Protein AF-A0A419FE41-F1 (afdb_monomer)

Mean predicted aligned error: 3.06 Å

Nearest PDB structures (foldseek):
  4eb5-assembly1_C  TM=9.364E-01  e=1.323E-10  Archaeoglobus fulgidus DSM 4304
  4eb5-assembly1_D  TM=9.300E-01  e=2.699E-10  Archaeoglobus fulgidus DSM 4304
  7cnv-assembly2_D  TM=9.010E-01  e=2.128E-10  Methanothrix thermoacetophila
  7c8n-assembly1_A-2  TM=8.902E-01  e=6.579E-10  Methanothrix thermoacetophila
  2z7e-assembly1_B  TM=8.631E-01  e=2.618E-08  Aquifex aeolicus

Sequence (123 aa):
MYTPEYMRHFTTPQNTGEMENPDAVEDVHYKGEGCFDRIRIFARRDGDKIAKINYLLRGCSGTIAACSAMSELASGLTLDQAAAVQGEDVARALGGVPERKRHSVDLAAEALRTVASKLKDAT

Radius of gyration: 13.2 Å; Cα contacts (8 Å, |Δi|>4): 248; chains: 1; bounding box: 36×24×38 Å

Structure (mmCIF, N/CA/C/O backbone):
data_AF-A0A419FE41-F1
#
_entry.id   AF-A0A419FE41-F1
#
loop_
_atom_site.group_PDB
_atom_site.id
_atom_site.type_symbol
_atom_site.label_atom_id
_atom_site.label_alt_id
_atom_site.label_comp_id
_atom_site.label_asym_id
_atom_site.label_entity_id
_atom_site.label_seq_id
_atom_site.pdbx_PDB_ins_code
_atom_site.Cartn_x
_atom_site.Cartn_y
_atom_site.Cartn_z
_atom_site.occupancy
_atom_site.B_iso_or_equiv
_atom_site.auth_seq_id
_atom_site.auth_comp_id
_atom_site.auth_asym_id
_atom_site.auth_atom_id
_atom_site.pdbx_PDB_model_num
ATOM 1 N N . MET A 1 1 ? 11.489 -8.914 -16.445 1.00 69.25 1 MET A N 1
ATOM 2 C CA . MET A 1 1 ? 10.618 -8.272 -17.456 1.00 69.25 1 MET A CA 1
ATOM 3 C C . MET A 1 1 ? 9.462 -7.604 -16.723 1.00 69.25 1 MET A C 1
ATOM 5 O O . MET A 1 1 ? 9.138 -8.088 -15.646 1.00 69.25 1 MET A O 1
ATOM 9 N N . TYR A 1 2 ? 8.899 -6.500 -17.222 1.00 86.12 2 TYR A N 1
ATOM 10 C CA . TYR A 1 2 ? 7.672 -5.937 -16.639 1.00 86.12 2 TYR A CA 1
ATOM 11 C C . TYR A 1 2 ? 6.466 -6.708 -17.172 1.00 86.12 2 TYR A C 1
ATOM 13 O O . TYR A 1 2 ? 6.399 -6.986 -18.368 1.00 86.12 2 TYR A O 1
ATOM 21 N N . THR A 1 3 ? 5.558 -7.083 -16.283 1.00 92.88 3 THR A N 1
ATOM 22 C CA . THR A 1 3 ? 4.343 -7.828 -16.620 1.00 92.88 3 THR A CA 1
ATOM 23 C C . THR A 1 3 ? 3.232 -6.879 -17.085 1.00 92.88 3 THR A C 1
ATOM 25 O O . THR A 1 3 ? 3.298 -5.676 -16.807 1.00 92.88 3 THR A O 1
ATOM 28 N N . PRO A 1 4 ? 2.185 -7.391 -17.757 1.00 95.38 4 PRO A N 1
ATOM 29 C CA . PRO A 1 4 ? 0.990 -6.603 -18.049 1.00 95.38 4 PRO A CA 1
ATOM 30 C C . PRO A 1 4 ? 0.359 -5.995 -16.788 1.00 95.38 4 PRO A C 1
ATOM 32 O O . PRO A 1 4 ? 0.033 -4.812 -16.791 1.00 95.38 4 PRO A O 1
ATOM 35 N N . GLU A 1 5 ? 0.281 -6.759 -15.692 1.00 95.19 5 GLU A N 1
ATOM 36 C CA . GLU A 1 5 ? -0.247 -6.270 -14.408 1.00 95.19 5 GLU A CA 1
ATOM 37 C C . GLU A 1 5 ? 0.606 -5.152 -13.812 1.00 95.19 5 GLU A C 1
ATOM 39 O O . GLU A 1 5 ? 0.084 -4.115 -13.404 1.00 95.19 5 GLU A O 1
ATOM 44 N N . TYR A 1 6 ? 1.932 -5.300 -13.835 1.00 95.31 6 TYR A N 1
ATOM 45 C CA . TYR A 1 6 ? 2.828 -4.234 -13.404 1.00 95.31 6 TYR A CA 1
ATOM 46 C C 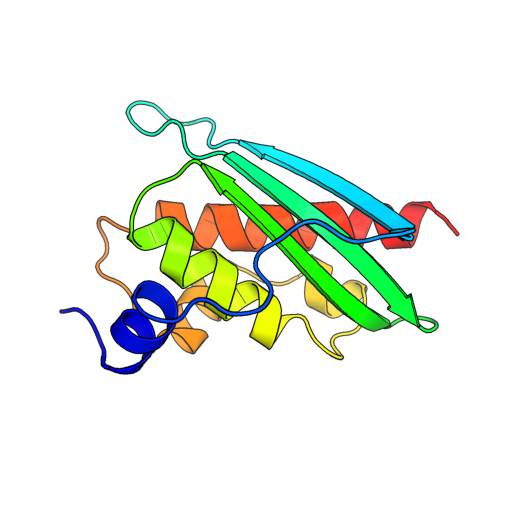. TYR A 1 6 ? 2.590 -2.951 -14.202 1.00 95.31 6 TYR A C 1
ATOM 48 O O . TYR A 1 6 ? 2.510 -1.866 -13.626 1.00 95.31 6 TYR A O 1
ATOM 56 N N . MET A 1 7 ? 2.461 -3.071 -15.527 1.00 95.50 7 MET A N 1
ATOM 57 C CA . MET A 1 7 ? 2.210 -1.919 -16.386 1.00 95.50 7 MET A CA 1
ATOM 58 C C . MET A 1 7 ? 0.846 -1.288 -16.100 1.00 95.5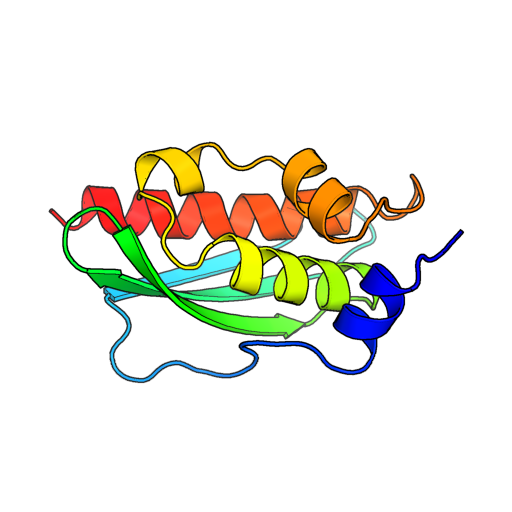0 7 MET A C 1
ATOM 60 O O . MET A 1 7 ? 0.798 -0.069 -15.979 1.00 95.50 7 MET A O 1
ATOM 64 N N . ARG A 1 8 ? -0.216 -2.085 -15.904 1.00 96.69 8 ARG A N 1
ATOM 65 C CA . ARG A 1 8 ? -1.557 -1.605 -15.520 1.00 96.69 8 ARG A CA 1
ATOM 66 C C . ARG A 1 8 ? -1.491 -0.731 -14.272 1.00 96.69 8 ARG A C 1
ATOM 68 O O . ARG A 1 8 ? -1.942 0.411 -14.296 1.00 96.69 8 ARG A O 1
ATOM 75 N N . HIS A 1 9 ? -0.880 -1.246 -13.211 1.00 97.44 9 HIS A N 1
ATOM 76 C CA . HIS A 1 9 ? -0.749 -0.537 -11.941 1.00 97.44 9 HIS A CA 1
ATOM 77 C C . HIS A 1 9 ? 0.154 0.695 -12.023 1.00 97.44 9 HIS A C 1
ATOM 79 O O . HIS A 1 9 ? -0.074 1.681 -11.325 1.00 97.44 9 HIS A O 1
ATOM 85 N N . PHE A 1 10 ? 1.178 0.660 -12.875 1.00 95.25 10 PHE A N 1
ATOM 86 C CA . PHE A 1 10 ? 2.045 1.810 -13.094 1.00 95.25 10 PHE A CA 1
ATOM 87 C C . PHE A 1 10 ? 1.346 2.933 -13.878 1.00 95.25 10 PHE A C 1
ATOM 89 O O . PHE A 1 10 ? 1.473 4.099 -13.511 1.00 95.25 10 PHE A O 1
ATOM 96 N N . THR A 1 11 ? 0.624 2.607 -14.955 1.00 96.19 11 THR A N 1
ATOM 97 C CA . THR A 1 11 ? 0.003 3.608 -15.840 1.00 96.19 11 THR A CA 1
ATOM 98 C C . THR A 1 11 ? -1.360 4.079 -15.354 1.00 96.19 11 THR A C 1
ATOM 100 O O . THR A 1 11 ? -1.787 5.182 -15.689 1.00 96.19 11 THR A O 1
ATOM 103 N N . THR A 1 12 ? -2.065 3.248 -14.591 1.00 96.94 12 THR A N 1
ATOM 104 C CA . THR A 1 12 ? -3.407 3.530 -14.075 1.00 96.94 12 THR A CA 1
ATOM 105 C C . THR A 1 12 ? -3.483 3.093 -12.612 1.00 96.94 12 THR A C 1
ATOM 107 O O . THR A 1 12 ? -4.145 2.102 -12.287 1.00 96.94 12 THR A O 1
ATOM 110 N N . PRO A 1 13 ? -2.766 3.799 -11.718 1.00 97.31 13 PRO A N 1
ATOM 111 C CA . PRO A 1 13 ? -2.727 3.448 -10.310 1.00 97.31 13 PRO A CA 1
ATOM 112 C C . PRO A 1 13 ? -4.106 3.621 -9.668 1.00 97.31 13 PRO A C 1
ATOM 114 O O . PRO A 1 13 ? -4.850 4.555 -9.964 1.00 97.31 13 PRO A O 1
ATOM 117 N N . GLN A 1 14 ? -4.432 2.700 -8.776 1.00 97.75 14 GLN A N 1
ATOM 118 C CA . GLN A 1 14 ? -5.690 2.626 -8.045 1.00 97.75 14 GLN A CA 1
ATOM 119 C C . GLN A 1 14 ? -5.533 3.239 -6.658 1.00 97.75 14 GLN A C 1
ATOM 121 O O . GLN A 1 14 ? -4.438 3.259 -6.104 1.00 97.75 14 GLN A O 1
ATOM 126 N N . ASN A 1 15 ? -6.636 3.738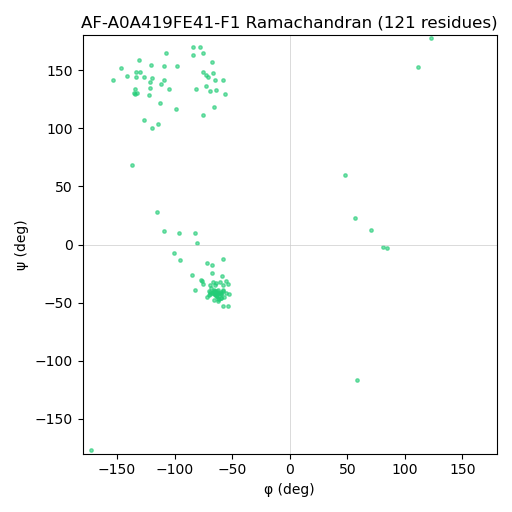 -6.094 1.00 97.56 15 ASN A N 1
ATOM 127 C CA . ASN A 1 15 ? -6.703 4.250 -4.718 1.00 97.56 15 ASN A CA 1
ATOM 128 C C . ASN A 1 15 ? -5.709 5.381 -4.380 1.00 97.56 15 ASN A C 1
ATOM 130 O O . ASN A 1 15 ? -5.397 5.621 -3.212 1.00 97.56 15 ASN A O 1
ATOM 134 N N . THR A 1 16 ? -5.224 6.110 -5.382 1.00 97.56 16 THR A N 1
ATOM 135 C CA . THR A 1 16 ? -4.382 7.285 -5.154 1.00 97.56 16 THR A CA 1
ATOM 136 C C . THR A 1 16 ? -5.200 8.434 -4.576 1.00 97.56 16 THR A C 1
ATOM 138 O O . THR A 1 16 ? -6.337 8.658 -4.991 1.00 97.56 16 THR A O 1
ATOM 141 N N . GLY A 1 17 ? -4.594 9.215 -3.688 1.00 97.38 17 GLY A N 1
ATOM 142 C CA . GLY A 1 17 ? -5.168 10.442 -3.145 1.00 97.38 17 GLY A CA 1
ATOM 143 C C . GLY A 1 17 ? -5.267 10.422 -1.627 1.00 97.38 17 GLY A C 1
ATOM 144 O O . GLY A 1 17 ? -4.932 9.438 -0.971 1.00 97.38 17 GLY A O 1
ATOM 145 N N . GLU A 1 18 ? -5.737 11.531 -1.074 1.00 97.12 18 GLU A N 1
ATOM 146 C CA . GLU A 1 18 ? -6.047 11.628 0.349 1.00 97.12 18 GLU A CA 1
ATOM 147 C C . GLU A 1 18 ? -7.356 10.905 0.684 1.00 97.12 18 GLU A C 1
ATOM 149 O O . GLU A 1 18 ? -8.158 10.566 -0.192 1.00 97.12 18 GLU A O 1
ATOM 154 N N . MET A 1 19 ? -7.570 10.665 1.974 1.00 97.38 19 MET A N 1
ATOM 155 C CA . MET A 1 19 ? -8.817 10.124 2.495 1.00 97.38 19 MET A CA 1
ATOM 156 C C . MET A 1 19 ? -9.391 11.084 3.525 1.00 97.38 19 MET A C 1
ATOM 158 O O . MET A 1 19 ? -8.714 11.439 4.484 1.00 97.38 19 MET A O 1
ATOM 162 N N . GLU A 1 20 ? -10.659 11.445 3.363 1.00 96.06 20 GLU A N 1
ATOM 163 C CA . GLU A 1 20 ? -11.405 12.133 4.413 1.00 96.06 20 GLU A CA 1
ATOM 164 C C . GLU A 1 20 ? -11.742 11.164 5.549 1.00 96.06 20 GLU A C 1
ATOM 166 O O . GLU A 1 20 ? -12.187 10.036 5.292 1.00 96.06 20 GLU A O 1
ATOM 171 N N . ASN A 1 21 ? -11.552 11.637 6.785 1.00 95.19 21 ASN A N 1
ATOM 172 C CA . ASN A 1 21 ? -11.833 10.927 8.038 1.00 95.19 21 ASN A CA 1
ATOM 173 C C . ASN A 1 21 ? -11.277 9.486 8.066 1.00 95.19 21 ASN A C 1
ATOM 175 O O . ASN A 1 21 ? -12.052 8.531 8.155 1.00 95.19 21 ASN A O 1
ATOM 179 N N . PRO A 1 22 ? -9.951 9.303 7.922 1.00 97.00 22 PRO A N 1
ATOM 180 C CA . PRO A 1 22 ? -9.327 7.995 8.062 1.00 97.00 22 PRO A CA 1
ATOM 181 C C . PRO A 1 22 ? -9.296 7.567 9.535 1.00 97.00 22 PRO A C 1
ATOM 183 O O . PRO A 1 22 ? -9.082 8.396 10.418 1.00 97.00 22 PRO A O 1
ATOM 186 N N . ASP A 1 23 ? -9.437 6.267 9.788 1.00 97.50 23 ASP A N 1
ATOM 187 C CA . ASP A 1 23 ? -9.291 5.701 11.137 1.00 97.50 23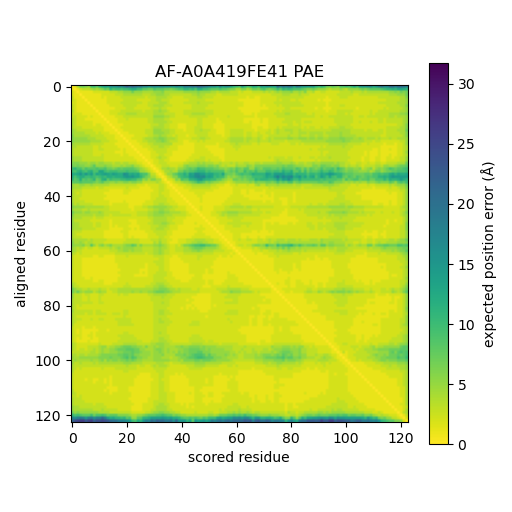 ASP A CA 1
ATOM 188 C C . ASP A 1 23 ? -7.811 5.593 11.534 1.00 97.50 23 ASP A C 1
ATOM 190 O O . ASP A 1 23 ? -7.456 5.713 12.705 1.00 97.50 23 ASP A O 1
ATOM 194 N N . ALA A 1 24 ? -6.931 5.385 10.549 1.00 97.38 24 ALA A N 1
ATOM 195 C CA . ALA A 1 24 ? -5.485 5.384 10.732 1.00 97.38 24 ALA A CA 1
ATOM 196 C C . ALA A 1 24 ? -4.770 6.047 9.551 1.00 97.38 24 ALA A C 1
ATOM 198 O O . ALA A 1 24 ? -5.172 5.909 8.390 1.00 97.38 24 ALA A O 1
ATOM 199 N N . VAL A 1 25 ? -3.677 6.743 9.861 1.00 97.88 25 VAL A N 1
ATOM 200 C CA . VAL A 1 25 ? -2.779 7.364 8.885 1.00 97.88 25 VAL A CA 1
ATOM 201 C C . VAL A 1 25 ? -1.351 7.076 9.295 1.00 97.88 25 VAL A C 1
ATOM 203 O O . VAL A 1 25 ? -0.988 7.320 10.441 1.00 97.88 25 VAL A O 1
ATOM 206 N N . GLU A 1 26 ? -0.545 6.599 8.354 1.00 98.12 26 GLU A N 1
ATOM 207 C CA . GLU A 1 26 ? 0.864 6.297 8.590 1.00 98.12 26 GLU A CA 1
ATOM 208 C C . GLU A 1 26 ? 1.743 6.864 7.473 1.00 98.12 26 GLU A C 1
ATOM 210 O O . GLU A 1 26 ? 1.338 6.975 6.313 1.00 98.12 26 GLU A O 1
ATOM 215 N N . ASP A 1 27 ? 2.965 7.238 7.841 1.00 97.19 27 ASP A N 1
ATOM 216 C CA . ASP A 1 27 ? 3.977 7.805 6.954 1.00 97.19 27 ASP A CA 1
ATOM 217 C C . ASP A 1 27 ? 5.214 6.897 6.958 1.00 97.19 27 ASP A C 1
ATOM 219 O O . ASP A 1 27 ? 6.056 6.964 7.855 1.00 97.19 27 ASP A O 1
ATOM 223 N N . VAL A 1 28 ? 5.348 6.061 5.929 1.00 96.62 28 VAL A N 1
ATOM 224 C CA . VAL A 1 28 ? 6.450 5.100 5.796 1.00 96.62 28 VAL A CA 1
ATOM 225 C C . VAL A 1 28 ? 7.443 5.590 4.751 1.00 96.62 28 VAL A C 1
ATOM 227 O O . VAL A 1 28 ? 7.073 6.044 3.668 1.00 96.62 28 VAL A O 1
ATOM 230 N N . HIS A 1 29 ? 8.727 5.521 5.082 1.00 94.19 29 HIS A N 1
ATOM 231 C CA . HIS A 1 29 ? 9.820 5.931 4.210 1.00 94.19 29 HIS A CA 1
ATOM 232 C C . HIS A 1 29 ? 10.823 4.796 4.061 1.00 94.19 29 HIS A C 1
ATOM 234 O O . HIS A 1 29 ? 11.103 4.071 5.016 1.00 94.19 29 HIS A O 1
ATOM 240 N N . TYR A 1 30 ? 11.396 4.673 2.867 1.00 90.69 30 TYR A N 1
ATOM 241 C CA . TYR A 1 30 ? 12.505 3.756 2.663 1.00 90.69 30 TYR A CA 1
ATOM 242 C C . TYR A 1 30 ? 13.718 4.200 3.492 1.00 90.69 30 TYR A C 1
ATOM 244 O O . TYR A 1 30 ? 14.069 5.380 3.506 1.00 90.69 30 TYR A O 1
ATOM 252 N N . LYS A 1 31 ? 14.345 3.253 4.199 1.00 83.94 31 LYS A N 1
ATOM 253 C CA . LYS A 1 31 ? 15.466 3.513 5.124 1.00 83.94 31 LYS A CA 1
ATOM 254 C C . LYS A 1 31 ? 16.842 3.188 4.536 1.00 83.94 31 LYS A C 1
ATOM 256 O O . LYS A 1 31 ? 17.849 3.451 5.183 1.00 83.94 31 LYS A O 1
ATOM 261 N N . GLY A 1 32 ? 16.892 2.574 3.354 1.00 78.81 32 GLY A N 1
ATOM 262 C CA . GLY A 1 32 ? 18.148 2.242 2.684 1.00 78.81 32 GLY A CA 1
ATOM 263 C C . GLY A 1 32 ? 18.717 3.411 1.879 1.00 78.81 32 GLY A C 1
ATOM 264 O O . GLY A 1 32 ? 18.054 4.419 1.642 1.00 78.81 32 GLY A O 1
ATOM 265 N N . GLU A 1 33 ? 19.951 3.255 1.413 1.00 74.19 33 GLU A N 1
ATOM 266 C CA . GLU A 1 33 ? 20.616 4.265 0.591 1.00 74.19 33 GLU A CA 1
ATOM 267 C C . GLU A 1 33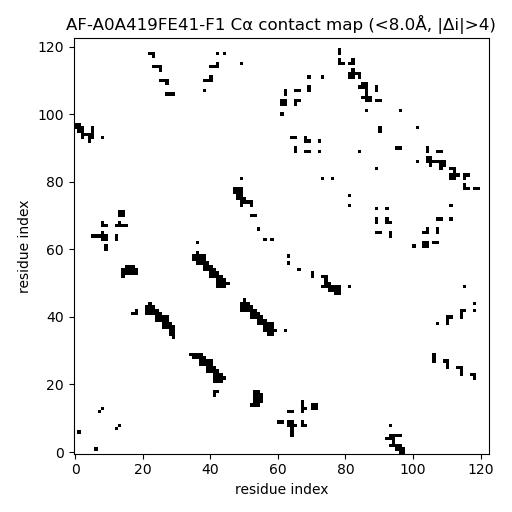 ? 20.076 4.287 -0.851 1.00 74.19 33 GLU A C 1
ATOM 269 O O . GLU A 1 33 ? 19.664 3.267 -1.408 1.00 74.19 33 GLU A O 1
ATOM 274 N N . GLY A 1 34 ? 20.084 5.469 -1.476 1.00 75.00 34 GLY A N 1
ATOM 275 C CA . GLY A 1 34 ? 19.815 5.637 -2.910 1.00 75.00 34 GLY A CA 1
ATOM 276 C C . GLY A 1 34 ? 18.341 5.659 -3.335 1.00 75.00 34 GLY A C 1
ATOM 277 O O . GLY A 1 34 ? 18.061 5.882 -4.513 1.00 75.00 34 GLY A O 1
ATOM 278 N N . CYS A 1 35 ? 17.391 5.481 -2.414 1.00 78.81 35 CYS A N 1
ATOM 279 C CA . CYS A 1 35 ? 15.958 5.605 -2.686 1.00 78.81 35 CYS A CA 1
ATOM 280 C C . CYS A 1 35 ? 15.293 6.463 -1.600 1.00 78.81 35 CYS A C 1
ATOM 282 O O . CYS A 1 35 ? 15.495 6.244 -0.412 1.00 78.81 35 CYS A O 1
ATOM 284 N N . PHE A 1 36 ? 14.513 7.464 -2.013 1.00 87.88 36 PHE A N 1
ATOM 285 C CA . PHE A 1 36 ? 13.873 8.443 -1.117 1.00 87.88 36 PHE A CA 1
ATOM 286 C C . PHE A 1 36 ? 12.348 8.332 -1.155 1.00 87.88 36 PHE A C 1
ATOM 288 O O . PHE A 1 36 ? 11.629 9.329 -0.978 1.00 87.88 36 PHE A O 1
ATOM 295 N N . ASP A 1 37 ? 11.880 7.119 -1.451 1.00 94.38 37 ASP A N 1
ATOM 296 C CA . ASP A 1 37 ? 10.474 6.813 -1.628 1.00 94.38 37 ASP A CA 1
ATOM 297 C C . ASP A 1 37 ? 9.754 6.914 -0.280 1.00 94.38 37 ASP A C 1
ATOM 299 O O . ASP A 1 37 ? 10.213 6.400 0.745 1.00 94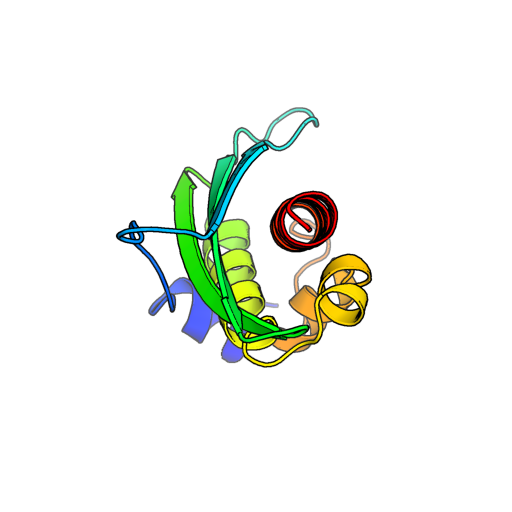.38 37 ASP A O 1
ATOM 303 N N . ARG A 1 38 ? 8.619 7.611 -0.288 1.00 96.19 38 ARG A N 1
ATOM 304 C CA . ARG A 1 38 ? 7.771 7.823 0.883 1.00 96.19 38 ARG A CA 1
ATOM 305 C C . ARG A 1 38 ? 6.318 7.579 0.521 1.00 96.19 38 ARG A C 1
ATOM 307 O O . ARG A 1 38 ? 5.813 8.164 -0.439 1.00 96.19 38 ARG A O 1
ATOM 314 N N . ILE A 1 39 ? 5.661 6.761 1.330 1.00 98.00 39 ILE A N 1
ATOM 315 C CA . ILE A 1 39 ? 4.250 6.418 1.225 1.00 98.00 39 ILE A CA 1
ATOM 316 C C . ILE A 1 39 ? 3.545 7.013 2.436 1.00 98.00 39 ILE A C 1
ATOM 318 O O . ILE A 1 39 ? 3.877 6.686 3.574 1.00 98.00 39 ILE A O 1
ATOM 322 N N . ARG A 1 40 ? 2.553 7.862 2.189 1.00 98.31 40 ARG A N 1
ATOM 323 C CA . ARG A 1 40 ? 1.546 8.201 3.189 1.00 98.31 40 ARG A CA 1
ATOM 324 C C . ARG A 1 40 ? 0.314 7.362 2.899 1.00 98.31 40 ARG A C 1
ATOM 326 O O . ARG A 1 40 ? -0.272 7.500 1.828 1.00 98.31 40 ARG A O 1
ATOM 333 N N . ILE A 1 41 ? -0.049 6.487 3.825 1.00 98.44 41 ILE A N 1
ATOM 334 C CA . ILE A 1 41 ? -1.164 5.553 3.680 1.00 98.44 41 ILE A CA 1
ATOM 335 C C . ILE A 1 41 ? -2.284 5.934 4.642 1.00 98.44 41 ILE A C 1
ATOM 337 O O . ILE A 1 41 ? -2.040 6.295 5.791 1.00 98.44 41 ILE A O 1
ATOM 341 N N . PHE A 1 42 ? -3.514 5.861 4.151 1.00 98.38 42 PHE A N 1
ATOM 342 C CA . PHE A 1 42 ? -4.730 6.153 4.892 1.00 98.38 42 PHE A CA 1
ATOM 343 C C . PHE A 1 42 ? -5.607 4.910 4.876 1.00 98.38 42 PHE A C 1
ATOM 345 O O . PHE A 1 42 ? -5.802 4.316 3.811 1.00 98.38 42 PHE A O 1
ATOM 352 N N . ALA A 1 43 ? -6.163 4.543 6.023 1.00 97.75 43 ALA A N 1
ATOM 353 C CA . ALA A 1 43 ? -7.007 3.368 6.138 1.00 97.75 43 ALA A CA 1
ATOM 354 C C . ALA A 1 43 ? -8.291 3.658 6.911 1.00 97.75 43 ALA A C 1
ATOM 356 O O . ALA A 1 43 ? -8.293 4.410 7.886 1.00 97.75 43 ALA A O 1
ATOM 357 N N . ARG A 1 44 ? -9.373 3.012 6.476 1.00 96.81 44 ARG A N 1
ATOM 358 C CA . ARG A 1 44 ? -10.610 2.855 7.242 1.00 96.81 44 ARG A CA 1
ATOM 359 C C . ARG A 1 44 ? -10.893 1.384 7.469 1.00 96.81 44 ARG A C 1
ATOM 361 O O . ARG A 1 44 ? -10.666 0.569 6.567 1.00 96.81 44 ARG A O 1
ATOM 368 N N . ARG A 1 45 ? -11.418 1.058 8.644 1.00 95.75 45 ARG A N 1
ATOM 369 C CA . ARG A 1 45 ? -11.825 -0.299 8.999 1.00 95.75 45 ARG A CA 1
ATOM 370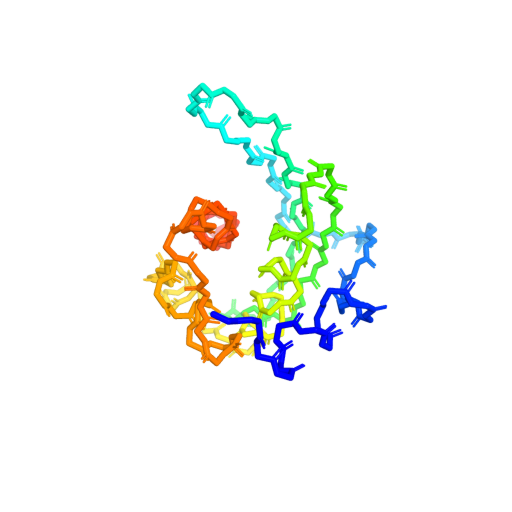 C C . ARG A 1 45 ? -13.339 -0.433 9.068 1.00 95.75 45 ARG A C 1
ATOM 372 O O . ARG A 1 45 ? -14.052 0.522 9.350 1.00 95.75 45 ARG A O 1
ATOM 379 N N . ASP A 1 46 ? -13.806 -1.647 8.834 1.00 95.50 46 ASP A N 1
ATOM 380 C CA . ASP A 1 46 ? -15.161 -2.082 9.155 1.00 95.50 46 ASP A CA 1
ATOM 381 C C . ASP A 1 46 ? -15.034 -3.346 10.007 1.00 95.50 46 ASP A C 1
ATOM 383 O O . ASP A 1 46 ? -14.570 -4.386 9.534 1.00 95.50 46 ASP A O 1
ATOM 387 N N . GLY A 1 47 ? -15.318 -3.214 11.304 1.00 94.62 47 GLY A N 1
ATOM 388 C CA . GLY A 1 47 ? -15.036 -4.256 12.289 1.00 94.62 47 GLY A CA 1
ATOM 389 C C . GLY A 1 47 ? -13.549 -4.632 12.331 1.00 94.62 47 GLY A C 1
ATOM 390 O O . GLY A 1 47 ? -12.701 -3.809 12.695 1.00 94.62 47 GLY A O 1
ATOM 391 N N . ASP A 1 48 ? -13.257 -5.885 11.980 1.00 95.56 48 ASP A N 1
ATOM 392 C CA . ASP A 1 48 ? -11.926 -6.500 11.945 1.00 95.56 48 ASP A CA 1
ATOM 393 C C . ASP A 1 48 ? -11.281 -6.487 10.547 1.00 95.56 48 ASP A C 1
ATOM 395 O O . ASP A 1 48 ? -10.249 -7.131 10.346 1.00 95.56 48 ASP A O 1
ATOM 399 N N . LYS A 1 49 ? -11.862 -5.767 9.579 1.00 97.06 49 LYS A N 1
ATOM 400 C CA . LYS A 1 49 ? -11.401 -5.731 8.184 1.00 97.06 49 LYS A CA 1
ATOM 401 C C . LYS A 1 49 ? -11.014 -4.344 7.714 1.00 97.06 49 LYS A C 1
ATOM 403 O O . LYS A 1 49 ? -11.541 -3.336 8.176 1.00 97.06 49 LYS A O 1
ATOM 408 N N . ILE A 1 50 ? -10.136 -4.304 6.719 1.00 97.44 50 ILE A N 1
ATOM 409 C CA . ILE A 1 50 ? -9.839 -3.097 5.954 1.00 97.44 50 ILE A CA 1
ATOM 410 C C . ILE A 1 50 ? -11.001 -2.827 4.995 1.00 97.44 50 ILE A C 1
ATOM 412 O O . ILE A 1 50 ? -11.212 -3.556 4.024 1.00 97.44 50 ILE A O 1
ATOM 416 N N . ALA A 1 51 ? -11.734 -1.747 5.256 1.00 96.31 51 ALA A N 1
ATOM 417 C CA . ALA A 1 51 ? -12.837 -1.296 4.416 1.00 96.31 51 ALA A CA 1
ATOM 418 C C . ALA A 1 51 ? -12.342 -0.477 3.221 1.00 96.31 51 ALA A C 1
ATOM 420 O O . ALA A 1 51 ? -12.876 -0.585 2.118 1.00 96.31 51 ALA A O 1
ATOM 421 N N . LYS A 1 52 ? -11.327 0.370 3.437 1.00 96.56 52 LYS A N 1
ATOM 422 C CA . LYS A 1 52 ? -10.769 1.225 2.387 1.00 96.56 52 LYS A CA 1
ATOM 423 C C . LYS A 1 52 ? -9.318 1.582 2.669 1.00 96.56 52 LYS A C 1
ATOM 425 O O . LYS A 1 52 ? -8.973 1.900 3.804 1.00 96.56 52 LYS A O 1
ATOM 430 N N . ILE A 1 53 ? -8.514 1.619 1.609 1.00 97.69 53 ILE A N 1
ATOM 431 C CA . ILE A 1 53 ? -7.161 2.181 1.597 1.00 97.69 53 ILE A CA 1
ATOM 432 C C . ILE A 1 53 ? -7.095 3.287 0.552 1.00 97.69 53 ILE A C 1
ATOM 434 O O . ILE A 1 53 ? -7.643 3.149 -0.541 1.00 97.69 53 ILE A O 1
ATOM 438 N N . ASN A 1 54 ? -6.397 4.364 0.895 1.00 98.25 54 ASN A N 1
ATOM 439 C CA . ASN A 1 54 ? -5.911 5.373 -0.035 1.00 98.25 54 ASN A CA 1
ATOM 440 C C . ASN A 1 54 ? -4.432 5.637 0.257 1.00 98.25 54 ASN A C 1
ATOM 442 O O . ASN A 1 54 ? -3.962 5.389 1.371 1.00 98.25 54 ASN A O 1
ATOM 446 N N . TYR A 1 55 ? -3.695 6.169 -0.713 1.00 98.50 55 TYR A N 1
ATOM 447 C CA . TYR A 1 55 ? -2.314 6.576 -0.475 1.00 98.50 55 TYR A CA 1
ATOM 448 C C . TYR A 1 55 ? -1.896 7.802 -1.284 1.00 98.50 55 TYR A C 1
ATOM 450 O O . TYR A 1 55 ? -2.341 8.037 -2.409 1.00 98.50 55 TYR A O 1
ATOM 458 N N . LEU A 1 56 ? -0.945 8.540 -0.720 1.00 97.88 56 LEU A N 1
ATOM 459 C CA . LEU A 1 56 ? -0.094 9.474 -1.438 1.00 97.88 56 LEU A CA 1
ATOM 460 C C . LEU A 1 56 ? 1.322 8.912 -1.492 1.00 97.88 56 LEU A C 1
ATOM 462 O O . LEU A 1 56 ? 1.820 8.321 -0.534 1.00 97.88 56 LEU A O 1
ATOM 466 N N . LEU A 1 57 ? 1.986 9.114 -2.622 1.00 96.00 57 LEU A N 1
ATOM 467 C CA . LEU A 1 57 ? 3.316 8.585 -2.866 1.00 96.00 57 LEU A CA 1
ATOM 468 C C . LEU A 1 57 ? 4.201 9.669 -3.463 1.00 96.00 57 LEU A C 1
ATOM 470 O O . LEU A 1 57 ? 3.841 10.320 -4.441 1.00 96.00 57 LEU A O 1
ATOM 474 N N . ARG A 1 58 ? 5.413 9.775 -2.927 1.00 93.50 58 ARG A N 1
ATOM 475 C CA . ARG A 1 58 ? 6.553 10.335 -3.644 1.00 93.50 58 ARG A CA 1
ATOM 476 C C . ARG A 1 58 ? 7.561 9.214 -3.829 1.00 93.50 58 ARG A C 1
ATOM 478 O O . ARG A 1 58 ? 8.228 8.856 -2.866 1.00 93.50 58 ARG A O 1
ATOM 485 N N . GLY A 1 59 ? 7.664 8.653 -5.028 1.00 90.12 59 GLY A N 1
ATOM 486 C CA . GLY A 1 59 ? 8.585 7.549 -5.271 1.00 90.12 59 GLY A CA 1
ATOM 487 C C . GLY A 1 59 ? 8.713 7.145 -6.731 1.00 90.12 59 GLY A C 1
ATOM 488 O O . GLY A 1 59 ? 8.148 7.783 -7.620 1.00 90.12 59 GLY A O 1
ATOM 489 N N . CYS A 1 60 ? 9.492 6.096 -6.982 1.00 91.50 60 CYS A N 1
ATOM 490 C CA . CYS A 1 60 ? 9.781 5.628 -8.334 1.00 91.50 60 CYS A CA 1
ATOM 491 C C . CYS A 1 60 ? 8.624 4.817 -8.950 1.00 91.50 60 CYS A C 1
ATOM 493 O O . CYS A 1 60 ? 7.694 4.395 -8.264 1.00 91.50 60 CYS A O 1
ATOM 495 N N . SER A 1 61 ? 8.714 4.519 -10.252 1.00 90.31 61 SER A N 1
ATOM 496 C CA . SER A 1 61 ? 7.712 3.717 -10.979 1.00 90.31 61 SER A CA 1
ATOM 497 C C . SER A 1 61 ? 7.412 2.353 -10.346 1.00 90.31 61 SER A C 1
ATOM 499 O O . SER A 1 61 ? 6.272 1.899 -10.369 1.00 90.31 61 SER A O 1
ATOM 501 N N . GLY A 1 62 ? 8.419 1.715 -9.736 1.00 93.00 62 GLY A N 1
ATOM 502 C CA . GLY A 1 62 ? 8.260 0.470 -8.977 1.00 93.00 62 GLY A CA 1
ATOM 503 C C . GLY A 1 62 ? 7.308 0.625 -7.807 1.00 93.00 62 GLY A C 1
ATOM 504 O O . GLY A 1 62 ? 6.413 -0.194 -7.629 1.00 93.00 62 GLY A O 1
ATOM 505 N N . THR A 1 63 ? 7.475 1.703 -7.054 1.00 95.44 63 THR A N 1
ATOM 506 C CA . THR A 1 63 ? 6.685 1.974 -5.858 1.00 95.44 63 THR A CA 1
ATOM 507 C 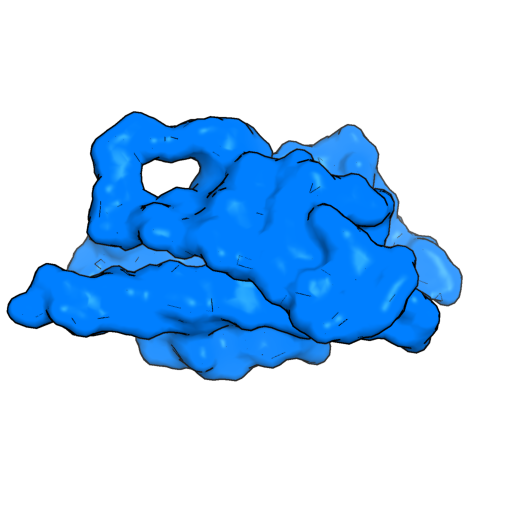C . THR A 1 63 ? 5.286 2.460 -6.223 1.00 95.44 63 THR A C 1
ATOM 509 O O . THR A 1 63 ? 4.337 2.104 -5.539 1.00 95.44 63 THR A O 1
ATOM 512 N N . ILE A 1 64 ? 5.119 3.164 -7.352 1.00 96.69 64 ILE A N 1
ATOM 513 C CA . ILE A 1 64 ? 3.787 3.501 -7.890 1.00 96.69 64 ILE A CA 1
ATOM 514 C C . ILE A 1 64 ? 2.985 2.224 -8.152 1.00 96.69 64 ILE A C 1
ATOM 516 O O . ILE A 1 64 ? 1.878 2.082 -7.632 1.00 96.69 64 ILE A O 1
ATOM 520 N N . ALA A 1 65 ? 3.564 1.281 -8.901 1.00 97.12 65 ALA A N 1
ATOM 521 C CA . ALA A 1 65 ? 2.900 0.018 -9.204 1.00 97.12 65 ALA A CA 1
ATOM 522 C C . ALA A 1 65 ? 2.634 -0.805 -7.931 1.00 97.12 65 ALA A C 1
ATOM 524 O O . ALA A 1 65 ? 1.531 -1.307 -7.736 1.00 97.12 65 ALA A O 1
ATOM 525 N N . ALA A 1 66 ? 3.623 -0.896 -7.037 1.00 97.62 66 ALA A N 1
ATOM 526 C CA . ALA A 1 66 ? 3.509 -1.652 -5.793 1.00 97.62 66 ALA A CA 1
ATOM 527 C C . ALA A 1 66 ? 2.433 -1.102 -4.849 1.00 97.62 66 ALA A C 1
ATOM 529 O O . ALA A 1 66 ? 1.647 -1.886 -4.326 1.00 97.62 66 ALA A O 1
ATOM 530 N N . CYS A 1 67 ? 2.349 0.219 -4.656 1.00 98.06 67 CYS A N 1
ATOM 531 C CA . CYS A 1 67 ? 1.303 0.819 -3.826 1.00 98.06 67 CYS A CA 1
ATOM 532 C C . CYS A 1 67 ? -0.088 0.576 -4.404 1.00 98.06 67 CYS A C 1
ATOM 534 O O . CYS A 1 67 ? -1.005 0.261 -3.651 1.00 98.06 67 CYS A O 1
ATOM 536 N N . SER A 1 68 ? -0.232 0.671 -5.729 1.00 98.38 68 SER A N 1
ATOM 537 C CA . SER A 1 68 ? -1.512 0.412 -6.380 1.00 98.38 68 SER A CA 1
ATOM 538 C C . SER A 1 68 ? -1.944 -1.051 -6.257 1.00 98.38 68 SER A C 1
ATOM 540 O O . SER A 1 68 ? -3.126 -1.310 -6.059 1.00 98.38 68 SER A O 1
ATOM 542 N N . ALA A 1 69 ? -1.021 -2.006 -6.391 1.00 98.06 69 ALA A N 1
ATOM 543 C CA . ALA A 1 69 ? -1.340 -3.421 -6.208 1.00 98.06 69 ALA A CA 1
ATOM 544 C C . ALA A 1 69 ? -1.639 -3.744 -4.741 1.00 98.06 69 ALA A C 1
ATOM 546 O O . ALA A 1 69 ? -2.583 -4.469 -4.439 1.00 98.06 69 ALA A O 1
ATOM 547 N N . MET A 1 70 ? -0.868 -3.164 -3.820 1.00 98.38 70 MET A N 1
ATOM 548 C CA . MET A 1 70 ? -1.087 -3.303 -2.383 1.00 98.38 70 MET A CA 1
ATOM 549 C C . MET A 1 70 ? -2.459 -2.765 -1.961 1.00 98.38 70 MET A C 1
ATOM 551 O O . MET A 1 70 ? -3.134 -3.418 -1.170 1.00 98.38 70 MET A O 1
ATOM 555 N N . SER A 1 71 ? -2.902 -1.618 -2.487 1.00 98.19 71 SER A N 1
ATOM 556 C CA . SER A 1 71 ? -4.192 -1.034 -2.101 1.00 98.19 71 SER A CA 1
ATOM 557 C C . SER A 1 71 ? -5.387 -1.867 -2.571 1.00 98.19 71 SER A C 1
ATOM 559 O O . SER A 1 71 ? -6.358 -2.007 -1.825 1.00 98.19 71 SER A O 1
ATOM 561 N N . GLU A 1 72 ? -5.312 -2.456 -3.771 1.00 97.75 72 GLU A N 1
ATOM 562 C CA . GLU A 1 72 ? -6.316 -3.421 -4.236 1.00 97.75 72 GLU A CA 1
ATOM 563 C C . GLU A 1 72 ? -6.281 -4.695 -3.379 1.00 97.75 72 GLU A C 1
ATOM 565 O O . GLU A 1 72 ? -7.323 -5.119 -2.882 1.00 97.75 72 GLU A O 1
ATOM 570 N N . LEU A 1 73 ? -5.088 -5.255 -3.130 1.00 97.00 73 LEU A N 1
ATOM 571 C CA . LEU A 1 73 ? -4.895 -6.456 -2.306 1.00 97.00 73 LEU A CA 1
ATOM 572 C C . LEU A 1 73 ? -5.448 -6.290 -0.884 1.00 97.00 73 LEU A C 1
ATOM 574 O O . LEU A 1 73 ? -6.005 -7.233 -0.332 1.00 97.00 73 LEU A O 1
ATOM 578 N N . ALA A 1 74 ? -5.278 -5.112 -0.283 1.00 96.94 74 ALA A N 1
ATOM 579 C CA . ALA A 1 74 ? -5.672 -4.833 1.094 1.00 96.94 74 ALA A CA 1
ATOM 580 C C . ALA A 1 74 ? -7.192 -4.830 1.312 1.00 96.94 74 ALA A C 1
ATOM 582 O O . ALA A 1 74 ? -7.652 -5.037 2.435 1.00 96.94 74 ALA A O 1
ATOM 583 N N . SER A 1 75 ? -7.976 -4.573 0.264 1.00 91.19 75 SER A N 1
ATOM 584 C CA . SER A 1 75 ? -9.423 -4.397 0.379 1.00 91.19 75 SER A CA 1
ATOM 585 C C . SER A 1 75 ? -10.103 -5.698 0.814 1.00 91.19 75 SER A C 1
ATOM 587 O O . SER A 1 75 ? -10.047 -6.709 0.120 1.00 91.19 75 SER A O 1
ATOM 589 N N . GLY A 1 76 ? -10.768 -5.676 1.972 1.00 90.12 76 GLY A N 1
ATOM 590 C CA . GLY A 1 76 ? -11.484 -6.829 2.522 1.00 90.12 76 GLY A CA 1
ATOM 591 C C . GLY A 1 76 ? -10.632 -7.818 3.326 1.00 90.12 76 GLY A C 1
ATOM 592 O O . GLY A 1 76 ? -11.201 -8.754 3.894 1.00 90.12 76 GLY A O 1
ATOM 593 N N . LEU A 1 77 ? -9.312 -7.612 3.427 1.00 97.62 77 LEU A N 1
ATOM 594 C CA . LEU A 1 77 ? -8.467 -8.384 4.342 1.00 97.62 77 LEU A CA 1
ATOM 595 C C . LEU A 1 77 ? -8.821 -8.073 5.795 1.00 97.62 77 LEU A C 1
ATOM 597 O O . LEU A 1 77 ? -9.153 -6.933 6.133 1.00 97.62 77 LEU A O 1
ATOM 601 N N . THR A 1 78 ? -8.689 -9.070 6.671 1.00 98.19 78 THR A N 1
ATOM 602 C CA . THR A 1 78 ? -8.695 -8.809 8.114 1.00 98.19 78 THR A CA 1
ATOM 603 C C . THR A 1 78 ? -7.451 -8.019 8.520 1.00 98.19 78 THR A C 1
ATOM 605 O O . THR A 1 78 ? -6.423 -8.062 7.835 1.00 98.19 78 THR A O 1
ATOM 608 N N . LEU A 1 79 ? -7.507 -7.314 9.652 1.00 97.38 79 LEU A N 1
ATOM 609 C CA . LEU A 1 79 ? -6.355 -6.560 10.159 1.00 97.38 79 LEU A CA 1
ATOM 610 C C . LEU A 1 79 ? -5.135 -7.468 10.394 1.00 97.38 79 LEU A C 1
ATOM 612 O O . LEU A 1 79 ? -4.008 -7.063 10.124 1.00 97.38 79 LEU A O 1
ATOM 616 N N . ASP A 1 80 ? -5.354 -8.713 10.828 1.00 97.38 80 ASP A N 1
ATOM 617 C CA . ASP A 1 80 ? -4.286 -9.704 11.008 1.00 97.38 80 ASP A CA 1
ATOM 618 C C . ASP A 1 80 ? -3.682 -10.167 9.681 1.00 97.38 80 ASP A C 1
ATOM 620 O O . ASP A 1 80 ? -2.460 -10.257 9.558 1.00 97.38 80 ASP A O 1
ATOM 624 N N . GLN A 1 81 ? -4.517 -10.418 8.669 1.00 98.00 81 GLN A N 1
ATOM 625 C CA . GLN A 1 81 ? -4.042 -10.762 7.329 1.00 98.00 81 GLN A CA 1
ATOM 626 C C . GLN A 1 81 ? -3.219 -9.619 6.737 1.00 98.00 81 GLN A C 1
ATOM 628 O O . GLN A 1 81 ? -2.116 -9.848 6.248 1.00 98.00 81 GLN A O 1
ATOM 633 N N . ALA A 1 82 ? -3.717 -8.385 6.839 1.00 98.00 82 ALA A N 1
ATOM 634 C CA . ALA A 1 82 ? -3.019 -7.199 6.363 1.00 98.00 82 ALA A CA 1
ATOM 635 C C . ALA A 1 82 ? -1.686 -6.969 7.097 1.00 98.00 82 ALA A C 1
ATOM 637 O O . ALA A 1 82 ? -0.684 -6.641 6.464 1.00 98.00 82 ALA A O 1
ATOM 638 N N . ALA A 1 83 ? -1.640 -7.211 8.412 1.00 97.12 83 ALA A N 1
ATOM 639 C CA . ALA A 1 83 ? -0.416 -7.141 9.212 1.00 97.12 83 ALA A CA 1
ATOM 640 C C . ALA A 1 83 ? 0.610 -8.244 8.874 1.00 97.12 83 ALA A C 1
ATOM 642 O O . ALA A 1 83 ? 1.792 -8.102 9.196 1.00 97.12 83 ALA A O 1
ATOM 643 N N . ALA A 1 84 ? 0.190 -9.316 8.197 1.00 97.56 84 ALA A N 1
ATOM 644 C CA . ALA A 1 84 ? 1.058 -10.408 7.765 1.00 97.56 84 ALA A CA 1
ATOM 645 C C . ALA A 1 84 ? 1.569 -10.272 6.318 1.00 97.56 84 ALA A C 1
ATOM 647 O O . ALA A 1 84 ? 2.510 -10.984 5.960 1.00 97.56 84 ALA A O 1
ATOM 648 N N . VAL A 1 85 ? 1.004 -9.366 5.504 1.00 98.12 85 VAL A N 1
ATOM 649 C CA . VAL A 1 85 ? 1.367 -9.195 4.083 1.00 98.12 85 VAL A CA 1
ATOM 650 C C . VAL A 1 85 ? 2.859 -8.912 3.916 1.00 98.12 85 VAL A C 1
ATOM 652 O O . VAL A 1 85 ? 3.413 -8.003 4.537 1.00 98.12 85 VAL A O 1
ATOM 655 N N . GLN A 1 86 ? 3.507 -9.666 3.031 1.00 97.94 86 GLN A N 1
ATOM 656 C CA . GLN A 1 86 ? 4.916 -9.493 2.691 1.00 97.94 86 GLN A CA 1
ATOM 657 C C . GLN A 1 86 ? 5.080 -8.886 1.295 1.00 97.94 86 GLN A C 1
ATOM 659 O O . GLN A 1 86 ? 4.170 -8.909 0.464 1.00 97.94 86 GLN A O 1
ATOM 664 N N . GLY A 1 87 ? 6.284 -8.391 0.992 1.00 96.94 87 GLY A N 1
ATOM 665 C CA . GLY A 1 87 ? 6.598 -7.871 -0.342 1.00 96.94 87 GLY A CA 1
ATOM 666 C C . GLY A 1 87 ? 6.412 -8.908 -1.456 1.00 96.94 87 GLY A C 1
ATOM 667 O O . GLY A 1 87 ? 6.074 -8.548 -2.579 1.00 96.94 87 GLY A O 1
ATOM 668 N N . GLU A 1 88 ? 6.549 -10.204 -1.151 1.00 96.88 88 GLU A N 1
ATOM 669 C CA . GLU A 1 88 ? 6.272 -11.286 -2.106 1.00 96.88 88 GLU A CA 1
ATOM 670 C C . GLU A 1 88 ? 4.793 -11.349 -2.517 1.00 96.88 88 GLU A C 1
ATOM 672 O O . GLU A 1 88 ? 4.492 -11.646 -3.669 1.00 96.88 88 GLU A O 1
ATOM 677 N N . ASP A 1 89 ? 3.862 -11.040 -1.615 1.00 97.94 89 ASP A N 1
ATOM 678 C CA . ASP A 1 89 ? 2.432 -11.057 -1.931 1.00 97.94 89 ASP A CA 1
ATOM 679 C C . ASP A 1 89 ? 2.069 -9.904 -2.870 1.00 97.94 89 ASP A C 1
ATOM 681 O O . ASP A 1 89 ? 1.355 -10.100 -3.854 1.00 97.94 89 ASP A O 1
ATOM 685 N N . VAL A 1 90 ? 2.652 -8.724 -2.636 1.00 97.81 90 VAL A N 1
ATOM 686 C CA . VAL A 1 90 ? 2.523 -7.565 -3.532 1.00 97.81 90 VAL A CA 1
ATOM 687 C C . VAL A 1 90 ? 3.205 -7.839 -4.878 1.00 97.81 90 VAL A C 1
ATOM 689 O O . VAL A 1 90 ? 2.653 -7.527 -5.932 1.00 97.81 90 VAL A O 1
ATOM 692 N N . ALA A 1 91 ? 4.381 -8.476 -4.877 1.00 96.88 91 ALA A N 1
ATOM 693 C CA . ALA A 1 91 ? 5.044 -8.904 -6.106 1.00 96.88 91 ALA A CA 1
ATOM 694 C C . ALA A 1 91 ? 4.178 -9.886 -6.902 1.00 96.88 91 ALA A C 1
ATOM 696 O O . ALA A 1 91 ? 4.064 -9.744 -8.117 1.00 96.88 91 ALA A O 1
ATOM 697 N N . ARG A 1 92 ? 3.536 -10.847 -6.231 1.00 96.12 92 ARG A N 1
ATOM 698 C CA . ARG A 1 92 ? 2.625 -11.813 -6.854 1.00 96.12 92 ARG A CA 1
ATOM 699 C C . ARG A 1 92 ? 1.389 -11.134 -7.437 1.00 96.12 92 ARG A C 1
ATOM 701 O O . ARG A 1 92 ? 1.000 -11.487 -8.546 1.00 96.12 92 ARG A O 1
ATOM 708 N N . ALA A 1 93 ? 0.828 -10.137 -6.750 1.00 95.75 93 ALA A N 1
ATOM 709 C CA . ALA A 1 93 ? -0.271 -9.319 -7.270 1.00 95.75 93 ALA A CA 1
ATOM 710 C C . ALA A 1 93 ? 0.121 -8.564 -8.556 1.00 95.75 93 ALA A C 1
ATOM 712 O O . ALA A 1 93 ? -0.689 -8.412 -9.461 1.00 95.75 93 ALA A O 1
ATOM 713 N N . LEU A 1 94 ? 1.394 -8.181 -8.688 1.00 96.12 94 LEU A N 1
ATOM 714 C CA . LEU A 1 94 ? 1.952 -7.603 -9.915 1.00 96.12 94 LEU A CA 1
ATOM 715 C C . LEU A 1 94 ? 2.316 -8.655 -10.982 1.00 96.12 94 LEU A C 1
ATOM 717 O O . LEU A 1 94 ? 2.861 -8.300 -12.022 1.00 96.12 94 LEU A O 1
ATOM 721 N N . GLY A 1 95 ? 2.083 -9.951 -10.753 1.00 94.06 95 GLY A N 1
ATOM 722 C CA . GLY A 1 95 ? 2.541 -11.034 -11.636 1.00 94.06 95 GLY A CA 1
ATOM 723 C C . GLY A 1 95 ? 4.061 -11.260 -11.615 1.00 94.06 95 GLY A C 1
ATOM 724 O O . GLY A 1 95 ? 4.600 -11.954 -12.476 1.00 94.06 95 GLY A O 1
ATOM 725 N N 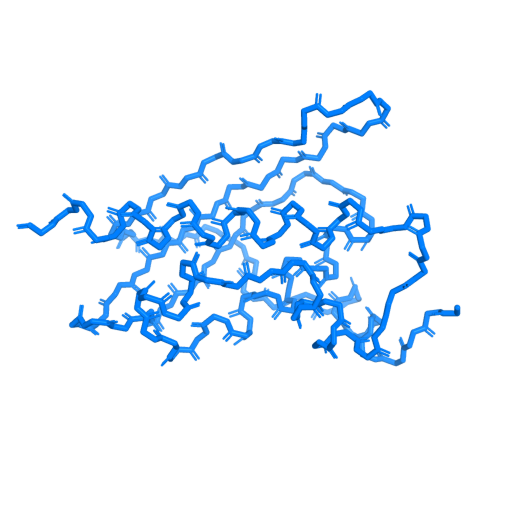. GLY A 1 96 ? 4.756 -10.668 -10.645 1.00 92.25 96 GLY A N 1
ATOM 726 C CA . GLY A 1 96 ? 6.206 -10.674 -10.491 1.00 92.25 96 GLY A CA 1
ATOM 727 C C . GLY A 1 96 ? 6.834 -9.299 -10.723 1.00 92.25 96 GLY A C 1
ATOM 728 O O . GLY A 1 96 ? 6.336 -8.466 -11.481 1.00 92.25 96 GLY A O 1
ATOM 729 N N . VAL A 1 97 ? 7.982 -9.064 -10.084 1.00 89.56 97 VAL A N 1
ATOM 730 C CA . VAL A 1 97 ? 8.776 -7.837 -10.249 1.00 89.56 97 VAL A CA 1
ATOM 731 C C . VAL A 1 97 ? 10.243 -8.169 -10.529 1.00 89.56 97 VAL A C 1
ATOM 733 O O . VAL A 1 97 ? 10.748 -9.176 -10.034 1.00 89.56 97 VAL A O 1
ATOM 736 N N . PRO A 1 98 ? 10.968 -7.343 -11.307 1.00 86.88 98 PRO A N 1
ATOM 737 C CA . PRO A 1 98 ? 12.414 -7.491 -11.443 1.00 86.88 98 PRO A CA 1
ATOM 738 C C . PRO A 1 98 ? 13.115 -7.395 -10.081 1.00 86.88 98 PRO A C 1
ATOM 740 O O . PRO A 1 98 ? 12.773 -6.523 -9.286 1.00 86.88 98 PRO A O 1
ATOM 743 N N . GLU A 1 99 ? 14.152 -8.202 -9.853 1.00 86.12 99 GLU A N 1
ATOM 744 C CA . GLU A 1 99 ? 14.882 -8.276 -8.573 1.00 86.12 99 GLU A CA 1
ATOM 745 C C . GLU A 1 99 ? 15.369 -6.904 -8.073 1.00 86.12 99 GLU A C 1
ATOM 747 O O . GLU A 1 99 ? 15.140 -6.521 -6.929 1.00 86.12 99 GLU A O 1
ATOM 752 N N . ARG A 1 100 ? 15.900 -6.073 -8.978 1.00 85.31 100 ARG A N 1
ATOM 753 C CA . ARG A 1 100 ? 16.320 -4.686 -8.689 1.00 85.31 100 ARG A CA 1
ATOM 754 C C . ARG A 1 100 ? 15.211 -3.761 -8.146 1.00 85.31 100 ARG A C 1
ATOM 756 O O . ARG A 1 100 ? 15.499 -2.639 -7.740 1.00 85.31 100 ARG A O 1
ATOM 763 N N . LYS A 1 101 ? 13.940 -4.171 -8.217 1.00 84.88 101 LYS A N 1
ATOM 764 C CA . LYS A 1 101 ? 12.758 -3.430 -7.742 1.00 84.88 101 LYS A CA 1
ATOM 765 C C . LYS A 1 101 ? 12.119 -4.057 -6.500 1.00 84.88 101 LYS A C 1
ATOM 767 O O . LYS A 1 101 ? 11.035 -3.635 -6.110 1.00 84.88 101 LYS A O 1
ATOM 772 N N . ARG A 1 102 ? 12.787 -5.019 -5.854 1.00 90.50 102 ARG A N 1
ATOM 773 C CA . ARG A 1 102 ? 12.263 -5.695 -4.663 1.00 90.50 102 ARG A CA 1
ATOM 774 C C . ARG A 1 102 ? 11.943 -4.729 -3.515 1.00 90.50 102 ARG A C 1
ATOM 776 O O . ARG A 1 102 ? 10.862 -4.802 -2.946 1.00 90.50 102 ARG A O 1
ATOM 783 N N . HIS A 1 103 ? 12.795 -3.728 -3.298 1.00 91.88 103 HIS A N 1
ATOM 784 C CA . HIS A 1 103 ? 12.560 -2.700 -2.280 1.00 91.88 103 HIS A CA 1
ATOM 785 C C . HIS A 1 103 ? 11.213 -1.967 -2.433 1.00 91.88 103 HIS A C 1
ATOM 787 O O . HIS A 1 103 ? 10.631 -1.561 -1.434 1.00 91.88 103 HIS A O 1
ATOM 793 N N . SER A 1 104 ? 10.694 -1.802 -3.659 1.00 94.19 104 SER A N 1
ATOM 794 C CA . SER A 1 104 ? 9.411 -1.126 -3.892 1.00 94.19 104 SER A CA 1
ATOM 795 C C . SER A 1 104 ? 8.228 -1.923 -3.342 1.00 94.19 104 SER A C 1
ATOM 797 O O . SER A 1 104 ? 7.319 -1.341 -2.754 1.00 94.19 104 SER A O 1
ATOM 799 N N . VAL A 1 105 ? 8.232 -3.248 -3.529 1.00 96.12 105 VAL A N 1
ATOM 800 C CA . VAL A 1 105 ? 7.159 -4.116 -3.016 1.00 96.12 105 VAL A CA 1
ATOM 801 C C . VAL A 1 105 ? 7.280 -4.321 -1.511 1.00 96.12 105 VAL A C 1
ATOM 803 O O . VAL A 1 105 ? 6.262 -4.352 -0.824 1.00 96.12 105 VAL A O 1
ATOM 806 N N . ASP A 1 106 ? 8.506 -4.368 -0.988 1.00 96.31 106 ASP A N 1
ATOM 807 C CA . ASP A 1 106 ? 8.749 -4.468 0.451 1.00 96.31 106 ASP A CA 1
ATOM 808 C C . ASP A 1 106 ? 8.276 -3.202 1.183 1.00 96.31 106 ASP A C 1
ATOM 810 O O . ASP A 1 106 ? 7.600 -3.307 2.205 1.00 96.31 106 ASP A O 1
ATOM 814 N N . LEU A 1 107 ? 8.546 -2.014 0.625 1.00 97.00 107 LEU A N 1
ATOM 815 C CA . LEU A 1 107 ? 8.088 -0.741 1.187 1.00 97.00 107 LEU A CA 1
ATOM 816 C C . LEU A 1 107 ? 6.556 -0.619 1.167 1.00 97.00 107 LEU A C 1
ATOM 818 O O . LEU A 1 107 ? 5.958 -0.178 2.147 1.00 97.00 107 LEU A O 1
ATOM 822 N N . ALA A 1 108 ? 5.905 -1.029 0.074 1.00 97.88 108 ALA A N 1
ATOM 823 C CA . ALA A 1 108 ? 4.444 -1.034 -0.007 1.00 97.88 108 ALA A CA 1
ATOM 824 C C . ALA A 1 108 ? 3.820 -1.994 1.022 1.00 97.88 108 ALA A C 1
ATOM 826 O O . ALA A 1 108 ? 2.855 -1.633 1.698 1.00 97.88 108 ALA A O 1
ATOM 827 N N . ALA A 1 109 ? 4.398 -3.187 1.194 1.00 98.12 109 ALA A N 1
ATOM 828 C CA . ALA A 1 109 ? 3.966 -4.136 2.217 1.00 98.12 109 ALA A CA 1
ATOM 829 C C . ALA A 1 109 ? 4.221 -3.613 3.644 1.00 98.12 109 ALA A C 1
ATOM 831 O O . ALA A 1 109 ? 3.385 -3.793 4.524 1.00 98.12 109 ALA A O 1
ATOM 832 N N . GLU A 1 110 ? 5.346 -2.937 3.898 1.00 97.94 110 GLU A N 1
ATOM 833 C CA . GLU A 1 110 ? 5.612 -2.264 5.179 1.00 97.94 110 GLU A CA 1
ATOM 834 C C . GLU A 1 110 ? 4.564 -1.187 5.487 1.00 97.94 110 GLU A C 1
ATOM 836 O O . GLU A 1 110 ? 4.074 -1.130 6.616 1.00 97.94 110 GLU A O 1
ATOM 841 N N . ALA A 1 111 ? 4.164 -0.386 4.494 1.00 98.19 111 ALA A N 1
ATOM 842 C CA . ALA A 1 111 ? 3.104 0.607 4.658 1.00 98.19 111 ALA A CA 1
ATOM 843 C C . ALA A 1 111 ? 1.773 -0.035 5.075 1.00 98.19 111 ALA A C 1
ATOM 845 O O . ALA A 1 111 ? 1.153 0.417 6.040 1.00 98.19 111 ALA A O 1
ATOM 846 N N . LEU A 1 112 ? 1.371 -1.124 4.410 1.00 98.50 112 LEU A N 1
ATOM 847 C CA . LEU A 1 112 ? 0.149 -1.851 4.759 1.00 98.50 112 LEU A CA 1
ATOM 848 C C . LEU A 1 112 ? 0.209 -2.435 6.173 1.00 98.50 112 LEU A C 1
ATOM 850 O O . LEU A 1 112 ? -0.725 -2.266 6.954 1.00 98.50 112 LEU A O 1
ATOM 854 N N . ARG A 1 113 ? 1.315 -3.095 6.526 1.00 98.25 113 ARG A N 1
ATOM 855 C CA . ARG A 1 113 ? 1.467 -3.706 7.851 1.00 98.25 113 ARG A CA 1
ATOM 856 C C . ARG A 1 113 ? 1.451 -2.669 8.967 1.00 98.25 113 ARG A C 1
ATOM 858 O O . ARG A 1 113 ? 0.813 -2.890 9.996 1.00 98.25 113 ARG A O 1
ATOM 865 N N . THR A 1 114 ? 2.129 -1.543 8.759 1.00 97.81 114 THR A N 1
ATOM 866 C CA . THR A 1 114 ? 2.191 -0.450 9.738 1.00 97.81 114 THR A CA 1
ATOM 867 C C . THR A 1 114 ? 0.797 0.124 9.992 1.00 97.81 114 THR A C 1
ATOM 869 O O . THR A 1 114 ? 0.371 0.189 11.144 1.00 97.81 114 THR A O 1
ATOM 872 N N . VAL A 1 115 ? 0.034 0.442 8.937 1.00 97.75 115 VAL A N 1
ATOM 873 C CA . VAL A 1 115 ? -1.321 0.994 9.110 1.00 97.75 115 VAL A CA 1
ATOM 874 C C . VAL A 1 115 ? -2.307 -0.035 9.667 1.00 97.75 115 VAL A C 1
ATOM 876 O O . VAL A 1 115 ? -3.149 0.311 10.491 1.00 97.75 115 VAL A O 1
ATOM 879 N N . ALA A 1 116 ? -2.181 -1.312 9.294 1.00 97.50 116 ALA A N 1
ATOM 880 C CA . ALA A 1 116 ? -3.005 -2.382 9.852 1.00 97.50 116 ALA A CA 1
ATOM 881 C C . ALA A 1 116 ? -2.751 -2.567 11.354 1.00 97.50 116 ALA A C 1
ATOM 883 O O . ALA A 1 116 ? -3.695 -2.709 12.127 1.00 97.50 116 ALA A O 1
ATOM 884 N N . SER A 1 117 ? -1.487 -2.503 11.780 1.00 96.38 117 SER A N 1
ATOM 885 C CA . SER A 1 117 ? -1.119 -2.578 13.199 1.00 96.38 117 SER A CA 1
ATOM 886 C C . SER A 1 117 ? -1.678 -1.379 13.965 1.00 96.38 117 SER A C 1
ATOM 888 O O . SER A 1 117 ? -2.288 -1.549 15.016 1.00 96.38 117 SER A O 1
ATOM 890 N N . LYS A 1 118 ? -1.605 -0.179 13.373 1.00 96.50 118 LYS A N 1
ATOM 891 C CA . LYS A 1 118 ? -2.201 1.030 13.947 1.00 96.50 118 LYS A CA 1
ATOM 892 C C . LYS A 1 118 ? -3.715 0.918 14.150 1.00 96.50 118 LYS A C 1
ATOM 894 O O . LYS A 1 118 ? -4.222 1.352 15.179 1.00 96.50 118 LYS A O 1
ATOM 899 N N . LEU A 1 119 ? -4.432 0.326 13.191 1.00 95.31 119 LEU A N 1
ATOM 900 C CA . LEU A 1 119 ? -5.874 0.076 13.306 1.00 95.31 119 LEU A CA 1
ATOM 901 C C . LEU A 1 119 ? -6.214 -0.902 14.438 1.00 95.31 119 LEU A C 1
ATOM 903 O O . LEU A 1 119 ? -7.269 -0.761 15.056 1.00 95.31 119 LEU A O 1
ATOM 907 N N . LYS A 1 120 ? -5.340 -1.879 14.712 1.00 92.31 120 LYS A N 1
ATOM 908 C CA . LYS A 1 120 ? -5.513 -2.828 15.821 1.00 92.31 120 LYS A CA 1
ATOM 909 C C . LYS A 1 120 ? -5.324 -2.151 17.176 1.00 92.31 120 LYS A C 1
ATOM 911 O O . LYS A 1 120 ? -6.136 -2.370 18.065 1.00 92.31 120 LYS A O 1
ATOM 916 N N . ASP A 1 121 ? -4.307 -1.302 17.300 1.00 88.81 121 ASP A N 1
ATOM 917 C CA . ASP A 1 121 ? -3.971 -0.609 18.553 1.00 88.81 121 ASP A CA 1
ATOM 918 C C . ASP A 1 121 ? -4.977 0.494 18.930 1.00 88.81 121 ASP A C 1
ATOM 920 O O . ASP A 1 121 ? -4.985 0.973 20.061 1.00 88.81 121 ASP A O 1
ATOM 924 N N . ALA A 1 122 ? -5.817 0.928 17.986 1.00 76.06 122 ALA A N 1
ATOM 925 C CA . ALA A 1 122 ? -6.865 1.925 18.206 1.00 76.06 122 ALA A CA 1
ATOM 926 C C . ALA A 1 122 ? -8.165 1.342 18.812 1.00 76.06 122 ALA A C 1
ATOM 928 O O . ALA A 1 122 ? -9.187 2.033 18.828 1.00 76.06 122 ALA A O 1
ATOM 929 N N . THR A 1 123 ? -8.144 0.080 19.257 1.00 56.81 123 THR A N 1
ATOM 930 C CA . THR A 1 123 ? -9.255 -0.624 19.928 1.00 56.81 123 THR A CA 1
ATOM 931 C C . THR A 1 123 ? -8.982 -0.738 21.421 1.00 56.81 123 THR A C 1
ATOM 933 O O . THR A 1 123 ? -9.930 -0.490 22.198 1.00 56.81 123 THR A O 1
#

Secondary structure (DSSP, 8-state):
---HHHHHHHHS-SSBS--SS-SEEEEEE--STT---EEEEEEEEETTEEEEEEEEEES-HHHHHHHHHHHHHHTT-BHHHHHH--HHHHHHHTT---GGGHHHHHHHHHHHHHHHHHHHHT-

Foldseek 3Di:
DQDPLLVCQLVPFPQEDDDDPFPFWDWFFDPDPPWGKIKIKGFHDDVQATQFIHIDIDGDSLLSSLLRLLRVVRHGDGLVRQLPDALVNSCVSSVHDDPVSSSSSRRSSVRSNVRSVVSVVSD

Solvent-accessible surface area (backbone atoms only — not comparable to full-atom values): 6352 Å² total; per-residue (Å²): 110,88,32,73,52,32,49,46,21,49,78,58,56,48,51,68,41,87,61,85,88,50,75,27,75,40,79,40,62,57,87,61,86,98,50,82,32,34,40,38,40,30,33,33,66,52,92,65,22,30,64,42,52,27,30,43,76,50,63,53,69,55,33,46,16,22,40,18,37,36,40,61,65,43,51,69,31,38,37,67,57,36,46,63,48,44,28,66,58,32,25,53,66,20,73,42,67,48,75,98,44,47,68,25,19,38,50,32,22,48,44,45,19,54,37,26,49,49,53,57,74,74,111

pLDDT: mean 94.28, std 6.44, range [56.81, 98.5]